Protein AF-A0A257L2Z5-F1 (afdb_monomer_lite)

Foldseek 3Di:
DVPQQKDWAQDPVDNPDIDIDGDCVSCPPVDDCPDDDPDDDDCVVPPDDD

Sequence (50 aa):
LAAHGIVLLPSAVSKRSWNLVFSPDAAAGRWKLLHQERLVVDTRLNPPPH

Secondary structure (DSSP, 8-state):
-TTTSEEEEE-SS-TT-EEEEE-HHHHTTT------------GGGSPPP-

pLDDT: mean 84.02, std 10.37, range [58.81, 97.69]

Radius of gyration: 15.35 Å; chains: 1; bounding box: 30×24×42 Å

Structure (mmCIF, N/CA/C/O backbone):
data_AF-A0A257L2Z5-F1
#
_entry.id   AF-A0A257L2Z5-F1
#
loop_
_atom_site.group_PDB
_atom_site.id
_atom_site.type_symbol
_atom_site.label_atom_id
_atom_site.label_alt_id
_atom_site.label_comp_id
_atom_site.label_asym_id
_atom_site.label_entity_id
_atom_site.label_seq_id
_atom_site.pdbx_PDB_ins_code
_atom_site.Cartn_x
_atom_site.Cartn_y
_atom_site.Cartn_z
_atom_site.occupancy
_atom_site.B_iso_or_equiv
_atom_site.auth_seq_id
_atom_site.auth_comp_id
_atom_site.auth_asym_id
_atom_site.auth_atom_id
_atom_site.pdbx_PDB_model_num
ATOM 1 N N . LEU A 1 1 ? -5.454 -9.482 8.266 1.00 58.81 1 LEU A N 1
ATOM 2 C CA . LEU A 1 1 ? -6.149 -8.208 7.955 1.00 58.81 1 LEU A CA 1
ATOM 3 C C . LEU A 1 1 ? -7.373 -7.952 8.833 1.00 58.81 1 LEU A C 1
ATOM 5 O O . LEU A 1 1 ? -7.497 -6.840 9.321 1.00 58.81 1 LEU A O 1
ATOM 9 N N . ALA A 1 2 ? -8.262 -8.935 9.023 1.00 61.66 2 ALA A N 1
ATOM 10 C CA . ALA A 1 2 ? -9.619 -8.728 9.550 1.00 61.66 2 ALA A CA 1
ATOM 11 C C . ALA A 1 2 ? -9.733 -7.908 10.855 1.00 61.66 2 ALA A C 1
ATOM 13 O O . ALA A 1 2 ? -10.650 -7.107 10.973 1.00 61.66 2 ALA A O 1
ATOM 14 N N . ALA A 1 3 ? -8.793 -8.037 11.798 1.00 68.00 3 ALA A N 1
ATOM 15 C CA . ALA A 1 3 ? -8.851 -7.292 13.060 1.00 68.00 3 ALA A CA 1
ATOM 16 C C . ALA A 1 3 ? -8.422 -5.811 12.947 1.00 68.00 3 ALA A C 1
ATOM 18 O O . ALA A 1 3 ? -8.972 -4.960 13.636 1.00 68.00 3 ALA A O 1
ATOM 19 N N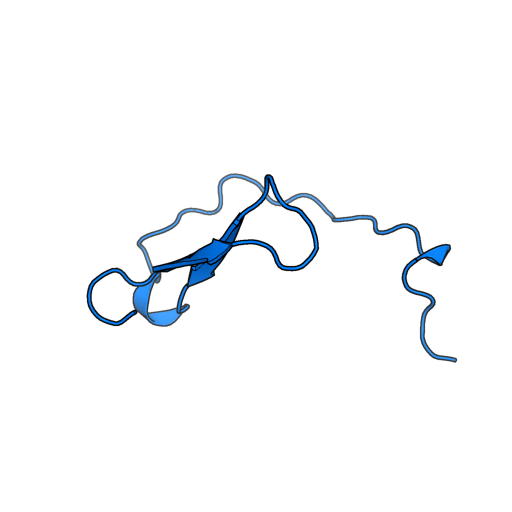 . HIS A 1 4 ? -7.458 -5.486 12.076 1.00 74.00 4 HIS A N 1
ATOM 20 C CA . HIS A 1 4 ? -6.816 -4.158 12.037 1.00 74.00 4 HIS A CA 1
ATOM 21 C C . HIS A 1 4 ? -7.061 -3.381 10.734 1.00 74.00 4 HIS A C 1
ATOM 23 O O . HIS A 1 4 ? -6.803 -2.185 10.671 1.00 74.00 4 HIS A O 1
ATOM 29 N N . GLY A 1 5 ? -7.551 -4.042 9.681 1.00 81.12 5 GLY A N 1
ATOM 30 C CA . GLY A 1 5 ? -7.825 -3.443 8.368 1.00 81.12 5 GLY A CA 1
ATOM 31 C C . GLY A 1 5 ? -6.590 -3.104 7.524 1.00 81.12 5 GLY A C 1
ATOM 32 O O . GLY A 1 5 ? -6.751 -2.736 6.364 1.00 81.12 5 GLY A O 1
ATOM 33 N N . ILE A 1 6 ? -5.378 -3.253 8.076 1.00 86.00 6 ILE A N 1
ATOM 34 C CA . ILE A 1 6 ? -4.103 -2.824 7.479 1.00 86.00 6 ILE A CA 1
ATOM 35 C C . ILE A 1 6 ? -3.027 -3.881 7.722 1.00 86.00 6 ILE A C 1
ATOM 37 O O . ILE A 1 6 ? -3.043 -4.570 8.746 1.00 86.00 6 ILE A O 1
ATOM 41 N N . VAL A 1 7 ? -2.086 -3.995 6.787 1.00 89.94 7 VAL A N 1
ATOM 42 C CA . VAL A 1 7 ? -0.854 -4.776 6.918 1.00 89.94 7 VAL A CA 1
ATOM 43 C C . VAL A 1 7 ? 0.334 -3.948 6.435 1.00 89.94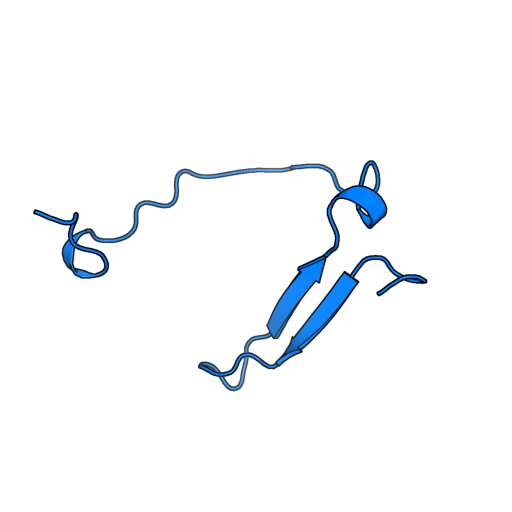 7 VAL A C 1
ATOM 45 O O . VAL A 1 7 ? 0.279 -3.326 5.375 1.00 89.94 7 VAL A O 1
ATOM 48 N N . LEU A 1 8 ? 1.414 -3.968 7.218 1.00 93.12 8 LEU A N 1
ATOM 49 C CA . LEU A 1 8 ? 2.723 -3.468 6.811 1.00 93.12 8 LEU A CA 1
ATOM 50 C C . LEU A 1 8 ? 3.564 -4.624 6.267 1.00 93.12 8 LEU A C 1
ATOM 52 O O . LEU A 1 8 ? 3.704 -5.657 6.920 1.00 93.12 8 LEU A O 1
ATOM 56 N N . LEU A 1 9 ? 4.144 -4.424 5.087 1.00 94.81 9 LEU A N 1
ATOM 57 C CA . LEU A 1 9 ? 5.044 -5.368 4.432 1.00 94.81 9 LEU A CA 1
ATOM 58 C C . LEU A 1 9 ? 6.405 -4.707 4.193 1.00 94.81 9 LEU A C 1
ATOM 60 O O . LEU A 1 9 ? 6.438 -3.537 3.798 1.00 94.81 9 LEU A O 1
ATOM 64 N N . PRO A 1 10 ? 7.530 -5.416 4.377 1.00 96.56 10 PRO A N 1
ATOM 65 C CA . PRO A 1 10 ? 8.821 -4.893 3.954 1.00 96.56 10 PRO A CA 1
ATOM 66 C C . PRO A 1 10 ? 8.824 -4.702 2.430 1.00 96.56 10 PRO A C 1
ATOM 68 O O . PRO A 1 10 ? 8.250 -5.503 1.687 1.00 96.56 10 PRO A O 1
ATOM 71 N N . SER A 1 11 ? 9.452 -3.630 1.947 1.00 96.19 11 SER A N 1
ATOM 72 C CA . SER A 1 11 ? 9.573 -3.408 0.505 1.00 96.19 11 SER A CA 1
ATOM 73 C C . SER A 1 11 ? 10.551 -4.403 -0.120 1.00 96.19 11 SER A C 1
ATOM 75 O O . SER A 1 11 ? 11.669 -4.581 0.358 1.00 96.19 11 SER A O 1
ATO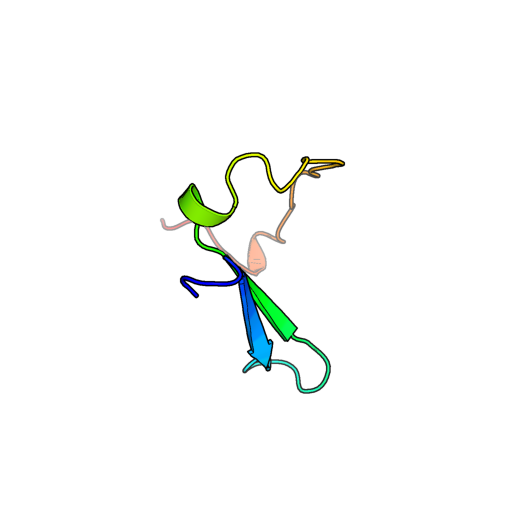M 77 N N . ALA A 1 12 ? 10.145 -5.019 -1.234 1.00 96.69 12 ALA A N 1
ATOM 78 C CA . ALA A 1 12 ? 10.989 -5.944 -1.992 1.00 96.69 12 ALA A CA 1
ATOM 79 C C . ALA A 1 12 ? 12.138 -5.237 -2.735 1.00 96.69 12 ALA A C 1
ATOM 81 O O . ALA A 1 12 ? 13.146 -5.859 -3.056 1.00 96.69 12 ALA A O 1
ATOM 82 N N . VAL A 1 13 ? 11.991 -3.936 -3.005 1.00 93.94 13 VAL A N 1
ATOM 83 C CA . VAL A 1 13 ? 12.921 -3.152 -3.838 1.00 93.94 13 VAL A CA 1
ATOM 84 C C . VAL A 1 13 ? 13.738 -2.138 -3.036 1.00 93.94 13 VAL A C 1
ATOM 86 O O . VAL A 1 13 ? 14.659 -1.525 -3.567 1.00 93.94 13 VAL A O 1
ATOM 89 N N . SER A 1 14 ? 13.435 -1.958 -1.747 1.00 95.38 14 SER A N 1
ATOM 90 C CA . SER A 1 14 ? 14.170 -1.053 -0.860 1.00 95.38 14 SER A CA 1
ATOM 91 C C . SER A 1 14 ? 14.244 -1.612 0.555 1.00 95.38 14 SER A C 1
ATOM 93 O O . SER A 1 14 ? 13.232 -1.814 1.218 1.00 95.38 14 SER A O 1
ATOM 95 N N . LYS A 1 15 ? 15.466 -1.759 1.074 1.00 94.50 15 LYS A N 1
ATOM 96 C CA . LYS A 1 15 ? 15.722 -2.264 2.436 1.00 94.50 15 LYS A CA 1
ATOM 97 C C . LYS A 1 15 ? 15.243 -1.325 3.550 1.00 94.50 15 LYS A C 1
ATOM 99 O O . LYS A 1 15 ? 15.213 -1.724 4.707 1.00 94.50 15 LYS A O 1
ATOM 104 N N . ARG A 1 16 ? 14.936 -0.065 3.224 1.00 96.31 16 ARG A N 1
ATOM 105 C CA . ARG A 1 16 ? 14.572 0.984 4.195 1.00 96.31 16 ARG A CA 1
ATOM 106 C C . ARG A 1 16 ? 13.162 1.524 3.970 1.00 96.31 16 ARG A C 1
ATOM 108 O O . ARG A 1 16 ? 12.860 2.644 4.366 1.00 96.31 16 ARG A O 1
ATOM 115 N N . SER A 1 17 ? 12.310 0.751 3.306 1.00 94.94 17 SER A N 1
ATOM 116 C CA . SER A 1 17 ? 10.944 1.161 2.990 1.00 94.94 17 SER A CA 1
ATOM 117 C C . SER A 1 17 ? 9.957 0.049 3.315 1.00 94.94 17 SER A C 1
ATOM 119 O O . SER A 1 17 ? 10.293 -1.134 3.270 1.00 94.94 17 SER A O 1
ATOM 121 N N . TRP A 1 18 ? 8.726 0.450 3.612 1.00 97.69 18 TRP A N 1
ATOM 122 C CA . TRP A 1 18 ? 7.607 -0.437 3.901 1.00 97.69 18 TRP A CA 1
ATOM 123 C C . TRP A 1 18 ? 6.451 -0.108 2.966 1.00 97.69 18 TRP A C 1
ATOM 125 O O . TRP A 1 18 ? 6.209 1.061 2.668 1.00 97.69 18 TRP A O 1
ATOM 135 N N . ASN A 1 19 ? 5.734 -1.136 2.527 1.00 95.44 19 ASN A N 1
ATOM 136 C CA . ASN A 1 19 ? 4.473 -0.997 1.816 1.00 95.44 19 ASN A CA 1
ATOM 137 C C . ASN A 1 19 ? 3.331 -1.154 2.819 1.00 95.44 19 ASN A C 1
ATOM 139 O O . ASN A 1 19 ? 3.311 -2.110 3.598 1.00 95.44 19 ASN A O 1
ATOM 143 N N . LEU A 1 20 ? 2.378 -0.230 2.787 1.00 92.31 20 LEU A N 1
ATOM 144 C CA . LEU A 1 20 ? 1.162 -0.301 3.584 1.00 92.31 20 LEU A CA 1
ATOM 145 C C . LEU A 1 20 ? 0.018 -0.73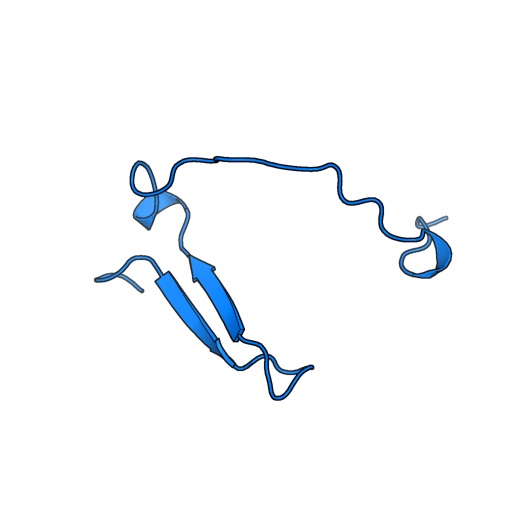8 2.673 1.00 92.31 20 LEU A C 1
ATOM 147 O O . LEU A 1 20 ? -0.269 -0.085 1.673 1.00 92.31 20 LEU A O 1
ATOM 151 N N . VAL A 1 21 ? -0.627 -1.848 3.020 1.00 90.88 21 VAL A N 1
ATOM 152 C CA . VAL A 1 21 ? -1.765 -2.400 2.279 1.00 90.88 21 VAL A CA 1
ATOM 153 C C . VAL A 1 21 ? -2.974 -2.422 3.197 1.00 90.88 21 VAL A C 1
ATOM 155 O O . VAL A 1 21 ? -2.875 -2.837 4.351 1.00 90.88 21 VAL A O 1
ATOM 158 N N . PHE A 1 22 ? -4.127 -2.001 2.694 1.00 88.62 22 PHE A N 1
ATOM 159 C CA . PHE A 1 22 ? -5.376 -2.009 3.443 1.00 88.62 22 PHE A CA 1
ATOM 160 C C . PHE A 1 22 ? -6.520 -2.527 2.576 1.00 88.62 22 PHE A C 1
ATOM 162 O O . PHE A 1 22 ? -6.499 -2.385 1.355 1.00 88.62 22 PHE A O 1
ATOM 169 N N . SER A 1 23 ? -7.513 -3.147 3.215 1.00 85.94 23 SER A N 1
ATOM 170 C CA . SER A 1 23 ? -8.769 -3.491 2.543 1.00 85.94 23 SER A CA 1
ATOM 171 C C . SER A 1 23 ? -9.678 -2.258 2.553 1.00 85.94 23 SER A C 1
ATOM 173 O O . SER A 1 23 ? -9.896 -1.718 3.641 1.00 85.94 23 SER A O 1
ATOM 175 N N . PRO A 1 24 ? -10.214 -1.807 1.402 1.00 83.62 24 PRO A N 1
ATOM 176 C CA . PRO A 1 24 ? -11.086 -0.635 1.336 1.00 83.62 24 PRO A CA 1
ATOM 177 C C . PRO A 1 24 ? -12.282 -0.720 2.288 1.00 83.62 24 PRO A C 1
ATOM 179 O O . PRO A 1 24 ? -12.520 0.222 3.038 1.00 83.62 24 PRO A O 1
ATOM 182 N N . ASP A 1 25 ? -12.961 -1.869 2.344 1.00 86.25 25 ASP A N 1
ATOM 183 C CA . ASP A 1 25 ? -14.136 -2.062 3.206 1.00 86.25 25 ASP A CA 1
ATOM 184 C C . ASP A 1 25 ? -13.770 -1.961 4.691 1.00 86.25 25 ASP A C 1
ATOM 186 O O . ASP A 1 25 ? -14.455 -1.311 5.477 1.00 86.25 25 ASP A O 1
ATOM 190 N N . ALA A 1 26 ? -12.636 -2.548 5.083 1.00 81.50 26 ALA A N 1
ATOM 191 C CA . ALA A 1 26 ? -12.148 -2.476 6.459 1.00 81.50 26 ALA A CA 1
ATOM 192 C C . ALA A 1 26 ? -11.563 -1.097 6.820 1.00 81.50 26 ALA A C 1
ATOM 194 O O . ALA A 1 26 ? -11.385 -0.797 8.003 1.00 81.50 26 ALA A O 1
ATOM 195 N N . ALA A 1 27 ? -11.216 -0.282 5.824 1.00 80.38 27 ALA A N 1
ATOM 196 C CA . ALA A 1 27 ? -10.652 1.056 5.977 1.00 80.38 27 ALA A CA 1
ATOM 197 C C . ALA A 1 27 ? -11.705 2.171 5.841 1.00 80.38 27 ALA A C 1
ATOM 199 O O . ALA A 1 27 ? -11.412 3.323 6.175 1.00 80.38 27 ALA A O 1
ATOM 200 N N . ALA A 1 28 ? -12.919 1.848 5.387 1.00 85.00 28 ALA A N 1
ATOM 201 C CA . ALA A 1 28 ? -14.004 2.800 5.189 1.00 85.00 28 ALA A CA 1
ATOM 202 C C . ALA A 1 28 ? -14.269 3.621 6.464 1.00 85.00 28 ALA A C 1
ATOM 204 O O . ALA A 1 28 ? -14.407 3.081 7.561 1.00 85.00 28 ALA A O 1
ATOM 205 N N . GLY A 1 29 ? -14.274 4.951 6.328 1.00 85.19 29 GLY A N 1
ATOM 206 C CA . GLY A 1 29 ? -14.478 5.889 7.440 1.00 85.19 29 GLY A CA 1
ATOM 207 C C . GLY A 1 29 ? -13.336 5.970 8.464 1.00 85.19 29 GLY A C 1
ATOM 208 O O . GLY A 1 29 ? -13.386 6.820 9.348 1.00 85.19 29 GLY A O 1
ATOM 209 N N . ARG A 1 30 ? -12.292 5.136 8.353 1.00 84.06 30 ARG A N 1
ATOM 210 C CA . ARG A 1 30 ? -11.123 5.152 9.256 1.00 84.06 30 ARG A CA 1
ATOM 211 C C . ARG A 1 30 ? -10.003 6.069 8.773 1.00 84.06 30 ARG A C 1
ATOM 213 O O . ARG A 1 30 ? -9.103 6.389 9.542 1.00 84.06 30 ARG A O 1
ATOM 220 N N . TRP A 1 31 ? -10.064 6.487 7.511 1.00 84.56 31 TRP A N 1
ATOM 221 C CA . TRP A 1 31 ? -9.064 7.331 6.868 1.00 84.56 31 TRP A CA 1
ATOM 222 C C . TRP A 1 31 ? -9.720 8.560 6.262 1.00 84.56 31 TRP A C 1
ATOM 224 O O . TRP A 1 31 ? -10.803 8.488 5.682 1.00 84.56 31 TRP A O 1
ATOM 234 N N . LYS A 1 32 ? -9.029 9.693 6.377 1.00 87.44 32 LYS A N 1
ATOM 235 C CA . LYS A 1 32 ? -9.398 10.943 5.723 1.00 87.44 32 LYS A CA 1
ATOM 236 C C . LYS A 1 32 ? -8.320 11.281 4.709 1.00 87.44 32 LYS A C 1
ATOM 238 O O . LYS A 1 32 ? -7.150 11.383 5.072 1.00 87.44 32 LYS A O 1
ATOM 243 N N . LEU A 1 33 ? -8.717 11.487 3.456 1.00 88.31 33 LEU A N 1
ATOM 244 C CA . LEU A 1 33 ? -7.813 12.035 2.456 1.00 88.31 33 LEU A CA 1
ATOM 245 C C . LEU A 1 33 ? -7.475 13.475 2.853 1.00 88.31 33 LEU A C 1
ATOM 247 O O . LEU A 1 33 ? -8.351 14.338 2.861 1.00 88.31 33 LEU A O 1
ATOM 251 N N . LEU A 1 34 ? -6.223 13.712 3.243 1.00 93.06 34 LEU A N 1
ATOM 252 C CA . LEU A 1 34 ? -5.751 15.053 3.591 1.00 93.06 34 LEU A CA 1
ATOM 253 C C . LEU A 1 34 ? -5.297 15.812 2.348 1.00 93.06 34 LEU A C 1
ATOM 255 O O . LEU A 1 34 ? -5.618 16.985 2.196 1.00 93.06 34 LEU A O 1
ATOM 259 N N . HIS A 1 35 ? -4.566 15.130 1.467 1.00 91.81 35 HIS A N 1
ATOM 260 C CA . HIS A 1 35 ? -4.002 15.705 0.255 1.00 91.81 35 HIS A CA 1
ATOM 261 C C . HIS A 1 35 ? -3.750 14.610 -0.780 1.00 91.81 35 HIS A C 1
ATOM 263 O O . HIS A 1 35 ? -3.365 13.497 -0.418 1.00 91.81 35 HIS A O 1
ATOM 269 N N . GLN A 1 36 ? -3.960 14.925 -2.056 1.00 90.50 36 GLN A N 1
ATOM 270 C CA . GLN A 1 36 ? -3.647 14.036 -3.172 1.00 90.50 36 GLN A CA 1
ATOM 271 C C . GLN A 1 36 ? -3.118 14.862 -4.335 1.00 90.50 36 GLN A C 1
ATOM 273 O O . GLN A 1 36 ? -3.868 15.569 -5.006 1.00 90.50 36 GLN A O 1
ATOM 278 N N . GLU A 1 37 ? -1.820 14.759 -4.583 1.00 88.56 37 GLU A N 1
ATOM 279 C CA . GLU A 1 37 ? -1.183 15.428 -5.711 1.00 88.56 37 GLU A CA 1
ATOM 280 C C . GLU A 1 37 ? -1.299 14.588 -6.977 1.00 88.56 37 GLU A C 1
ATOM 282 O O . GLU A 1 37 ? -1.381 13.356 -6.939 1.00 88.56 37 GLU A O 1
ATOM 287 N N . ARG A 1 38 ? -1.270 15.260 -8.131 1.00 86.19 38 ARG A N 1
ATOM 288 C CA . ARG A 1 38 ? -1.099 14.566 -9.403 1.00 86.19 38 ARG A CA 1
ATOM 289 C C . ARG A 1 38 ? 0.313 13.992 -9.442 1.00 86.19 38 ARG A C 1
ATOM 291 O O . ARG A 1 38 ? 1.278 14.736 -9.581 1.00 86.19 38 ARG A O 1
ATOM 298 N N 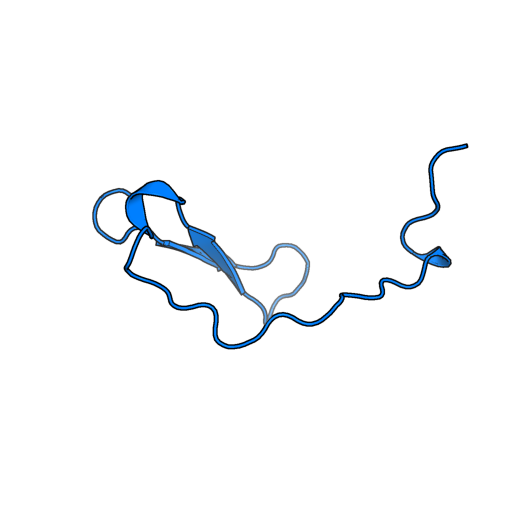. LEU A 1 39 ? 0.417 12.669 -9.382 1.00 82.75 39 LEU A N 1
ATOM 299 C CA . LEU A 1 39 ? 1.675 11.982 -9.630 1.00 82.75 39 LEU A CA 1
ATOM 300 C C . LEU A 1 39 ? 2.040 12.138 -11.110 1.00 82.75 39 LEU A C 1
ATOM 302 O O . LEU A 1 39 ? 1.424 11.524 -11.980 1.00 82.75 39 LEU A O 1
ATOM 306 N N . VAL A 1 40 ? 3.038 12.970 -11.398 1.00 80.38 40 VAL A N 1
ATOM 307 C CA . VAL A 1 40 ? 3.641 13.043 -12.730 1.00 80.38 40 VAL A CA 1
ATOM 308 C C . VAL A 1 40 ? 4.805 12.065 -12.747 1.00 80.38 40 VAL A C 1
ATOM 310 O O . VAL A 1 40 ? 5.909 12.379 -12.308 1.00 80.38 40 VAL A O 1
ATOM 313 N N . VAL A 1 41 ? 4.534 10.845 -13.204 1.00 80.50 41 VAL A N 1
ATOM 314 C CA . VAL A 1 41 ? 5.594 9.878 -13.496 1.00 80.50 41 VAL A CA 1
ATOM 315 C C . VAL A 1 41 ? 6.279 10.329 -14.780 1.00 80.50 41 VAL A C 1
ATOM 317 O O . VAL A 1 41 ? 5.602 10.638 -15.762 1.00 80.50 41 VAL A O 1
ATOM 320 N N . ASP A 1 42 ? 7.611 10.385 -14.781 1.00 80.75 42 ASP A N 1
ATOM 321 C CA . ASP A 1 42 ? 8.368 10.610 -16.011 1.00 80.75 42 ASP A CA 1
ATOM 322 C C . ASP A 1 42 ? 7.938 9.558 -17.045 1.00 80.75 42 ASP A C 1
ATOM 324 O O . ASP A 1 42 ? 8.105 8.359 -16.830 1.00 80.75 42 ASP A O 1
ATOM 328 N N . THR A 1 43 ? 7.343 9.997 -18.155 1.00 68.88 43 THR A N 1
ATOM 329 C CA . THR A 1 43 ? 6.800 9.099 -19.192 1.00 68.88 43 THR A CA 1
ATOM 330 C C . THR A 1 43 ? 7.858 8.193 -19.825 1.00 68.88 43 THR A C 1
ATOM 332 O O . THR A 1 43 ? 7.510 7.147 -20.365 1.00 68.88 43 THR A O 1
ATOM 335 N N . ARG A 1 44 ? 9.154 8.515 -19.695 1.00 77.88 44 ARG A N 1
ATOM 336 C CA . ARG A 1 44 ? 10.250 7.614 -20.093 1.00 77.88 44 ARG A CA 1
ATOM 337 C C . ARG A 1 44 ? 10.341 6.368 -19.206 1.00 77.88 44 ARG A C 1
ATOM 339 O O . ARG A 1 44 ? 10.922 5.374 -19.625 1.00 77.88 44 ARG A O 1
ATOM 346 N N . LEU A 1 45 ? 9.785 6.416 -17.993 1.00 70.62 45 LEU A N 1
ATOM 347 C CA . LEU A 1 45 ? 9.747 5.307 -17.033 1.00 70.62 45 LEU A CA 1
ATOM 348 C C . LEU A 1 45 ? 8.474 4.450 -17.149 1.00 70.62 45 LEU A C 1
ATOM 350 O O . LEU A 1 45 ? 8.436 3.358 -16.591 1.00 70.62 45 LEU A O 1
ATOM 354 N N . ASN A 1 46 ? 7.444 4.926 -17.857 1.00 62.78 46 ASN A N 1
ATOM 355 C CA . ASN A 1 46 ? 6.225 4.173 -18.164 1.00 62.78 46 ASN A CA 1
ATOM 356 C C . ASN A 1 46 ? 5.660 4.634 -19.522 1.00 62.78 46 ASN A C 1
ATOM 358 O O . ASN A 1 46 ? 4.700 5.414 -19.548 1.00 62.78 46 ASN A O 1
ATOM 362 N N . PRO A 1 47 ? 6.291 4.234 -20.642 1.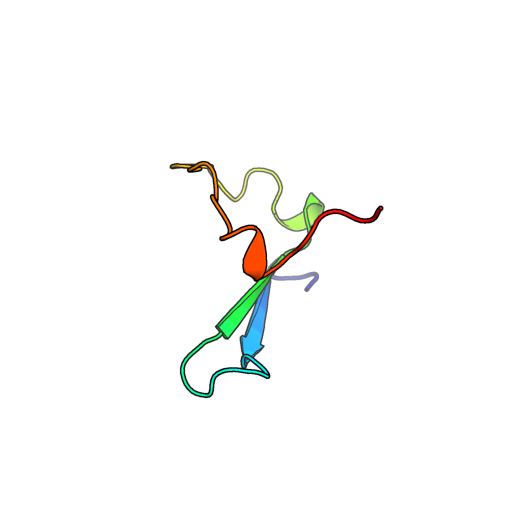00 65.56 47 PRO A N 1
ATOM 363 C CA . PRO A 1 47 ? 5.849 4.646 -21.965 1.00 65.56 47 PRO A CA 1
ATOM 364 C C . PRO A 1 47 ? 4.422 4.133 -22.223 1.00 65.56 47 PRO A C 1
ATOM 366 O O . PRO A 1 47 ? 4.112 2.996 -21.857 1.00 65.56 47 PRO A O 1
ATOM 369 N N . PRO A 1 48 ? 3.534 4.948 -22.822 1.00 71.62 48 PRO A N 1
ATOM 370 C CA . PRO A 1 48 ? 2.199 4.488 -23.174 1.00 71.62 48 PRO A CA 1
ATOM 371 C C . PRO A 1 48 ? 2.297 3.327 -24.176 1.00 71.62 48 PRO A C 1
ATOM 373 O O . PRO A 1 48 ? 3.173 3.354 -25.046 1.00 71.62 48 PRO A O 1
ATOM 376 N N . PRO A 1 49 ? 1.426 2.309 -24.070 1.00 72.00 49 PRO A N 1
ATOM 377 C CA . PRO A 1 49 ? 1.357 1.266 -25.082 1.00 72.00 49 PRO A CA 1
ATOM 378 C C . PRO A 1 49 ? 0.976 1.893 -26.432 1.00 72.00 49 PRO A C 1
ATOM 380 O O . PRO A 1 49 ? 0.099 2.758 -26.482 1.00 72.00 49 PRO A O 1
ATOM 383 N N . HIS A 1 50 ? 1.693 1.483 -27.482 1.00 67.75 50 HIS A N 1
ATOM 384 C CA . HIS A 1 50 ? 1.424 1.854 -28.874 1.00 67.75 50 HIS A CA 1
ATOM 385 C C . HIS A 1 50 ? 0.049 1.374 -29.342 1.00 67.75 50 HIS A C 1
ATOM 387 O O . HIS A 1 50 ? -0.355 0.263 -28.926 1.00 67.75 50 HIS A O 1
#